Protein AF-A0A496MYR0-F1 (afdb_monomer)

Structure (mmCIF, N/CA/C/O backbone):
data_AF-A0A496MYR0-F1
#
_entry.id   AF-A0A496MYR0-F1
#
loop_
_atom_site.group_PDB
_atom_site.id
_atom_site.type_symbol
_atom_site.label_atom_id
_atom_site.label_alt_id
_atom_site.label_comp_id
_atom_site.label_asym_id
_atom_site.label_entity_id
_atom_site.label_seq_id
_atom_site.pdbx_PDB_ins_code
_atom_site.Cartn_x
_atom_site.Cartn_y
_atom_site.Cartn_z
_atom_site.occupancy
_atom_site.B_iso_or_equiv
_atom_site.auth_seq_id
_atom_site.auth_comp_id
_atom_site.auth_asym_id
_atom_site.auth_atom_id
_atom_site.pdbx_PDB_model_num
ATOM 1 N N . MET A 1 1 ? 4.802 14.694 -43.155 1.00 59.16 1 MET A N 1
ATOM 2 C CA . MET A 1 1 ? 3.852 14.555 -42.032 1.00 59.16 1 MET A CA 1
ATOM 3 C C . MET A 1 1 ? 3.443 15.952 -41.585 1.00 59.16 1 MET A C 1
ATOM 5 O O . MET A 1 1 ? 4.343 16.723 -41.263 1.00 59.16 1 MET A O 1
ATOM 9 N N . PRO A 1 2 ? 2.155 16.330 -41.642 1.00 67.12 2 PRO A N 1
ATOM 10 C CA . PRO A 1 2 ? 1.690 17.601 -41.084 1.00 67.12 2 PRO A CA 1
ATOM 11 C C . PRO A 1 2 ? 1.894 17.626 -39.560 1.00 67.12 2 PRO A C 1
ATOM 13 O O . PRO A 1 2 ? 1.843 16.586 -38.904 1.00 67.12 2 PRO A O 1
ATOM 16 N N . ARG A 1 3 ? 2.188 18.808 -39.004 1.00 65.25 3 ARG A N 1
ATOM 17 C CA . ARG A 1 3 ? 2.433 18.986 -37.566 1.00 65.25 3 ARG A CA 1
ATOM 18 C C . ARG A 1 3 ? 1.092 18.898 -36.808 1.00 65.25 3 ARG A C 1
ATOM 20 O O . ARG A 1 3 ? 0.173 19.611 -37.203 1.00 65.25 3 ARG A O 1
ATOM 27 N N . PRO A 1 4 ? 0.974 18.070 -35.756 1.00 65.62 4 PRO A N 1
ATOM 28 C CA . PRO A 1 4 ? -0.260 17.923 -34.977 1.00 65.62 4 PRO A CA 1
ATOM 29 C C . PRO A 1 4 ? -0.706 19.235 -34.313 1.00 65.62 4 PRO A C 1
ATOM 31 O O . PRO A 1 4 ? 0.144 20.019 -33.882 1.00 65.62 4 PRO A O 1
ATOM 34 N N . ASP A 1 5 ? -2.021 19.468 -34.235 1.00 70.25 5 ASP A N 1
ATOM 35 C CA . ASP A 1 5 ? -2.607 20.682 -33.650 1.00 70.25 5 ASP A CA 1
ATOM 36 C C . ASP A 1 5 ? -2.399 20.707 -32.120 1.00 70.25 5 ASP A C 1
ATOM 38 O O . ASP A 1 5 ? -2.948 19.864 -31.405 1.00 70.25 5 ASP A O 1
ATOM 42 N N . PRO A 1 6 ? -1.644 21.682 -31.577 1.00 67.62 6 PRO A N 1
ATOM 43 C CA . PRO A 1 6 ? -1.375 21.767 -30.144 1.00 67.62 6 PRO A CA 1
ATOM 44 C C . PRO A 1 6 ? -2.617 22.064 -29.290 1.00 67.62 6 PRO A C 1
ATOM 46 O O . PRO A 1 6 ? -2.566 21.874 -28.077 1.00 67.62 6 PRO A O 1
ATOM 49 N N . LYS A 1 7 ? -3.725 22.536 -29.879 1.00 75.12 7 LYS A N 1
ATOM 50 C CA . LYS A 1 7 ? -4.977 22.818 -29.153 1.00 75.12 7 LYS A CA 1
ATOM 51 C C . LYS A 1 7 ? -5.916 21.617 -29.071 1.00 75.12 7 LYS A C 1
ATOM 53 O O . LYS A 1 7 ? -6.889 21.671 -28.320 1.00 75.12 7 LYS A O 1
ATOM 58 N N . ARG A 1 8 ? -5.634 20.547 -29.817 1.00 65.44 8 ARG A N 1
ATOM 59 C CA . ARG A 1 8 ? -6.412 19.304 -29.812 1.00 65.44 8 ARG A CA 1
ATOM 60 C C . ARG A 1 8 ? -5.495 18.087 -29.681 1.00 65.44 8 ARG A C 1
ATOM 62 O O . ARG A 1 8 ? -5.402 17.276 -30.603 1.00 65.44 8 ARG A O 1
ATOM 69 N N . PRO A 1 9 ? -4.799 17.943 -28.540 1.00 58.03 9 PRO A N 1
ATOM 70 C CA . PRO A 1 9 ? -3.989 16.759 -28.298 1.00 58.03 9 PRO A CA 1
ATOM 71 C C . PRO A 1 9 ? -4.901 15.524 -28.324 1.00 58.03 9 PRO A C 1
ATOM 73 O O . PRO A 1 9 ? -5.886 15.503 -27.585 1.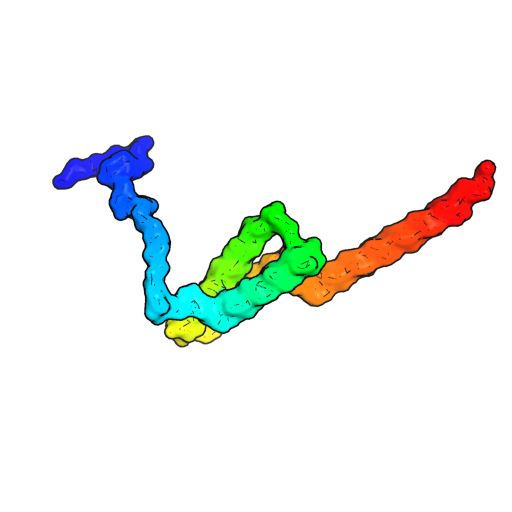00 58.03 9 PRO A O 1
ATOM 76 N N . ARG A 1 10 ? -4.557 14.543 -29.181 1.00 62.56 10 ARG A N 1
ATOM 77 C CA . ARG A 1 10 ? -5.193 13.228 -29.475 1.00 62.56 10 ARG A CA 1
ATOM 78 C C . ARG A 1 10 ? -5.726 13.067 -30.901 1.00 62.56 10 ARG A C 1
ATOM 80 O O . ARG A 1 10 ? -5.600 11.972 -31.435 1.00 62.56 10 ARG A O 1
ATOM 87 N N . GLU A 1 11 ? -6.266 14.113 -31.527 1.00 66.38 11 GLU A N 1
ATOM 88 C CA . GLU A 1 11 ? -6.883 13.999 -32.862 1.00 66.38 11 GLU A CA 1
ATOM 89 C C . GLU A 1 11 ? -5.804 13.662 -33.917 1.00 66.38 11 GLU A C 1
ATOM 91 O O . GLU A 1 11 ? -4.870 14.438 -34.132 1.00 66.38 11 GLU A O 1
ATOM 96 N N . GLY A 1 12 ? -5.873 12.465 -34.520 1.00 64.81 12 GLY A N 1
ATOM 97 C CA . GLY A 1 12 ? -4.852 11.959 -35.454 1.00 64.81 12 GLY A CA 1
ATOM 98 C C . GLY A 1 12 ? -3.567 11.436 -34.791 1.00 64.81 12 GLY A C 1
ATOM 99 O O . GLY A 1 12 ? -2.566 11.199 -35.471 1.00 64.81 12 GLY A O 1
ATOM 100 N N . GLN A 1 13 ? -3.579 11.270 -33.466 1.00 65.81 13 GLN A N 1
ATOM 101 C CA . GLN A 1 13 ? -2.479 10.731 -32.662 1.00 65.81 13 GLN A CA 1
ATOM 102 C C . GLN A 1 13 ? -2.919 9.559 -31.776 1.00 65.81 13 GLN A C 1
ATOM 104 O O . GLN A 1 13 ? -2.197 9.221 -30.840 1.00 65.81 13 GLN A O 1
ATOM 109 N N . GLU A 1 14 ? -4.070 8.933 -32.044 1.00 66.31 14 GLU A N 1
ATOM 110 C CA . GLU A 1 14 ? -4.619 7.855 -31.201 1.00 66.31 14 GLU A CA 1
ATOM 111 C C . GLU A 1 14 ? -3.577 6.753 -30.921 1.00 66.31 14 GLU A C 1
ATOM 113 O O . GLU A 1 14 ? -3.387 6.348 -29.776 1.00 66.31 14 GLU A O 1
ATOM 118 N N . ALA A 1 15 ? -2.771 6.394 -31.927 1.00 64.62 15 ALA A N 1
ATOM 119 C CA . ALA A 1 15 ? -1.694 5.405 -31.818 1.00 64.62 15 ALA A CA 1
ATOM 120 C C . ALA A 1 15 ? -0.587 5.737 -30.791 1.00 64.62 15 ALA A C 1
ATOM 122 O O . ALA A 1 15 ? 0.140 4.841 -30.371 1.00 64.62 15 ALA A O 1
ATOM 123 N N . LEU A 1 16 ? -0.423 7.006 -30.397 1.00 62.88 16 LEU A N 1
ATOM 124 C CA . LEU A 1 16 ? 0.546 7.418 -29.371 1.00 62.88 16 LEU A CA 1
ATOM 125 C C . LEU A 1 16 ? -0.011 7.299 -27.946 1.00 62.88 16 LEU A C 1
ATOM 127 O O . LEU A 1 16 ? 0.769 7.330 -26.995 1.00 62.88 16 LEU A O 1
ATOM 131 N N . PHE A 1 17 ? -1.334 7.193 -27.790 1.00 63.12 17 PHE A N 1
ATOM 132 C CA . PHE A 1 17 ? -2.011 7.293 -26.494 1.00 63.12 17 PHE A CA 1
ATOM 133 C C . PHE A 1 17 ? -2.897 6.082 -26.153 1.00 63.12 17 PHE A C 1
ATOM 135 O O . PHE A 1 17 ? -3.213 5.900 -24.981 1.00 63.12 17 PHE A O 1
ATOM 142 N N . GLU A 1 18 ? -3.252 5.236 -27.125 1.00 55.66 18 GLU A N 1
ATOM 143 C CA . GLU A 1 18 ? -4.080 4.029 -26.948 1.00 55.66 18 GLU A CA 1
ATOM 144 C C . GLU A 1 18 ? -3.261 2.727 -26.937 1.00 55.66 18 GLU A C 1
ATOM 146 O O . GLU A 1 18 ? -3.617 1.733 -27.568 1.00 55.66 18 GLU A O 1
ATOM 151 N N . ALA A 1 19 ? -2.143 2.690 -26.215 1.00 57.25 19 ALA A N 1
ATOM 152 C CA . ALA A 1 19 ? -1.543 1.400 -25.895 1.00 57.25 19 ALA A CA 1
ATOM 153 C C . ALA A 1 19 ? -2.312 0.786 -24.715 1.00 57.25 19 ALA A C 1
ATOM 155 O O . ALA A 1 19 ? -2.018 1.085 -23.556 1.00 57.25 19 ALA A O 1
ATOM 156 N N . GLU A 1 20 ? -3.303 -0.069 -24.994 1.00 57.31 20 GLU A N 1
ATOM 157 C CA . GLU A 1 20 ? -3.792 -1.007 -23.980 1.00 57.31 20 GLU A CA 1
ATOM 158 C C . GLU A 1 20 ? -2.592 -1.773 -23.411 1.00 57.31 20 GLU A C 1
ATOM 160 O O . GLU A 1 20 ? -1.725 -2.251 -24.149 1.00 57.31 20 GLU A O 1
ATOM 165 N N . ALA A 1 21 ? -2.506 -1.852 -22.082 1.00 51.19 21 ALA A N 1
ATOM 166 C CA . ALA A 1 21 ? -1.394 -2.506 -21.410 1.00 51.19 21 ALA A CA 1
ATOM 167 C C . ALA A 1 21 ? -1.306 -3.979 -21.849 1.00 51.19 21 ALA A C 1
ATOM 169 O O . ALA A 1 21 ? -2.125 -4.814 -21.462 1.00 51.19 21 ALA A O 1
ATOM 170 N N . ILE A 1 22 ? -0.298 -4.302 -22.661 1.00 52.16 22 ILE A N 1
ATOM 171 C CA . ILE A 1 22 ? -0.087 -5.651 -23.188 1.00 52.16 22 ILE A CA 1
ATOM 172 C C . ILE A 1 22 ? 0.325 -6.566 -22.029 1.00 52.16 22 ILE A C 1
ATOM 174 O O . ILE A 1 22 ? 1.421 -6.436 -21.479 1.00 52.16 22 ILE A O 1
ATOM 178 N N . LYS A 1 23 ? -0.531 -7.530 -21.667 1.00 47.56 23 LYS A N 1
ATOM 179 C CA . LYS A 1 23 ? -0.155 -8.624 -20.759 1.00 47.56 23 LYS A CA 1
ATOM 180 C C . LYS A 1 23 ? 0.839 -9.543 -21.474 1.00 47.56 23 LYS A C 1
ATOM 182 O O . LYS A 1 23 ? 0.446 -10.335 -22.324 1.00 47.56 23 LYS A O 1
ATOM 187 N N . GLN A 1 24 ? 2.122 -9.437 -21.134 1.00 49.38 24 GLN A N 1
ATOM 188 C CA . GLN A 1 24 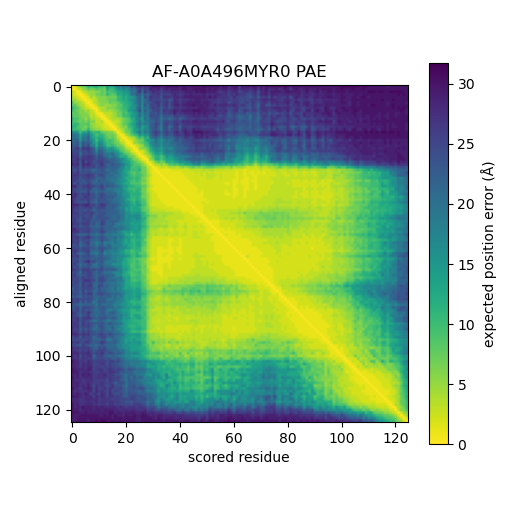? 3.145 -10.374 -21.605 1.00 49.38 24 GLN A CA 1
ATOM 189 C C . GLN A 1 24 ? 3.152 -11.647 -20.732 1.00 49.38 24 GLN A C 1
ATOM 191 O O . GLN A 1 24 ? 3.275 -11.510 -19.514 1.00 49.38 24 GLN A O 1
ATOM 196 N N . PRO A 1 25 ? 3.044 -12.859 -21.317 1.00 43.84 25 PRO A N 1
ATOM 197 C CA . PRO A 1 25 ? 2.945 -14.120 -20.567 1.00 43.84 25 PRO A CA 1
ATOM 198 C C . PRO A 1 25 ? 4.214 -14.497 -19.785 1.00 43.84 25 PRO A C 1
ATOM 200 O O . PRO A 1 25 ? 4.112 -15.060 -18.700 1.00 43.84 25 PRO A O 1
ATOM 203 N N . ASP A 1 26 ? 5.394 -14.151 -20.311 1.00 45.44 26 ASP A N 1
ATOM 204 C CA . ASP A 1 26 ? 6.696 -14.568 -19.756 1.00 45.44 26 ASP A CA 1
ATOM 205 C C . ASP A 1 26 ? 7.359 -13.482 -18.897 1.00 45.44 26 ASP A C 1
ATOM 207 O O . ASP A 1 26 ? 8.404 -13.684 -18.276 1.00 45.44 26 ASP A O 1
ATOM 211 N N . CYS A 1 27 ? 6.733 -12.308 -18.823 1.00 47.03 27 CYS A N 1
ATOM 212 C CA . CYS A 1 27 ? 7.021 -11.381 -17.751 1.00 47.03 27 CYS A CA 1
ATOM 213 C C . CYS A 1 27 ? 6.295 -11.921 -16.526 1.00 47.03 27 CYS A C 1
ATOM 215 O O . CYS A 1 27 ? 5.067 -11.934 -16.495 1.00 47.03 27 CYS A O 1
ATOM 217 N N . VAL A 1 28 ? 7.028 -12.297 -15.475 1.00 48.22 28 VAL A N 1
ATOM 218 C CA . VAL A 1 28 ? 6.425 -12.336 -14.140 1.00 48.22 28 VAL A CA 1
ATOM 219 C C . VAL A 1 28 ? 5.992 -10.892 -13.865 1.00 48.22 28 VAL A C 1
ATOM 221 O O . VAL A 1 28 ? 6.809 -10.058 -13.461 1.00 48.22 28 VAL A O 1
ATOM 224 N N . LEU A 1 29 ? 4.739 -10.563 -14.209 1.00 55.88 29 LEU A N 1
ATOM 225 C CA . LEU A 1 29 ? 4.157 -9.216 -14.122 1.00 55.88 29 LEU A CA 1
ATOM 226 C C . LEU A 1 29 ? 4.196 -8.694 -12.677 1.00 55.88 29 LEU A C 1
ATOM 228 O O . LEU A 1 29 ? 3.992 -7.507 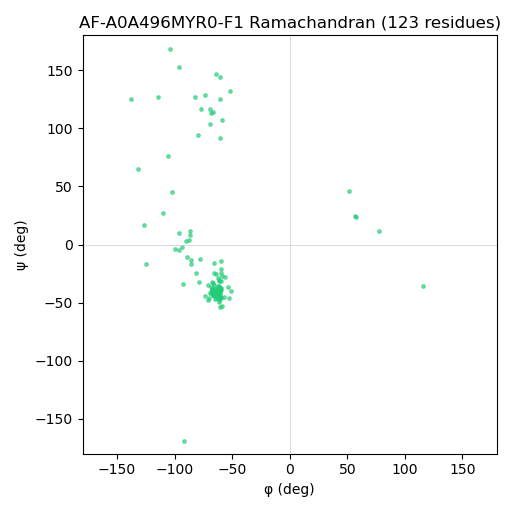-12.443 1.00 55.88 29 LEU A O 1
ATOM 232 N N . ARG A 1 30 ? 4.453 -9.593 -11.719 1.00 67.38 30 ARG A N 1
ATOM 233 C CA . ARG A 1 30 ? 4.476 -9.375 -10.276 1.00 67.38 30 ARG A CA 1
ATOM 234 C C . ARG A 1 30 ? 5.670 -10.116 -9.675 1.00 67.38 30 ARG A C 1
ATOM 236 O O . ARG A 1 30 ? 5.833 -11.305 -9.925 1.00 67.38 30 ARG A O 1
ATOM 243 N N . GLY A 1 31 ? 6.531 -9.421 -8.941 1.00 84.88 31 GLY A N 1
ATOM 244 C CA . GLY A 1 31 ? 7.572 -10.049 -8.126 1.00 84.88 31 GLY A CA 1
ATOM 245 C C . GLY A 1 31 ? 7.076 -10.300 -6.701 1.00 84.88 31 GLY A C 1
ATOM 246 O O . GLY A 1 31 ? 5.878 -10.203 -6.415 1.00 84.88 31 GLY A O 1
ATOM 247 N N . ARG A 1 32 ? 7.994 -10.658 -5.795 1.00 89.94 32 ARG A N 1
ATOM 248 C CA . ARG A 1 32 ? 7.649 -11.035 -4.414 1.00 89.94 32 ARG A CA 1
ATOM 249 C C . ARG A 1 32 ? 6.964 -9.906 -3.642 1.00 89.94 32 ARG A C 1
ATOM 251 O O . ARG A 1 32 ? 6.125 -10.188 -2.791 1.00 89.94 32 ARG A O 1
ATOM 258 N N . HIS A 1 33 ? 7.294 -8.651 -3.940 1.00 91.75 33 HIS A N 1
ATOM 259 C CA . HIS A 1 33 ? 6.723 -7.498 -3.258 1.00 91.75 33 HIS A CA 1
ATOM 260 C C . HIS A 1 33 ? 5.278 -7.273 -3.694 1.00 91.75 33 HIS A C 1
ATOM 262 O O . HIS A 1 33 ? 4.415 -7.094 -2.838 1.00 91.75 33 HIS A O 1
ATOM 268 N N . SER A 1 34 ? 4.991 -7.358 -4.997 1.00 91.25 34 SER A N 1
ATOM 269 C CA . SER A 1 34 ? 3.615 -7.278 -5.503 1.00 91.25 34 SER A CA 1
ATOM 270 C C . SER A 1 34 ? 2.739 -8.396 -4.941 1.00 91.25 34 SER A C 1
ATOM 272 O O . SER A 1 34 ? 1.643 -8.121 -4.467 1.00 91.25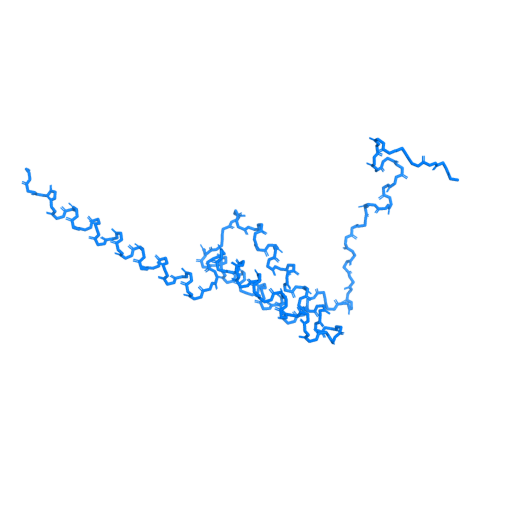 34 SER A O 1
ATOM 274 N N . VAL A 1 35 ? 3.236 -9.641 -4.923 1.00 90.50 35 VAL A N 1
ATOM 275 C CA . VAL A 1 35 ? 2.489 -10.788 -4.372 1.00 90.50 35 VAL A CA 1
ATOM 276 C C . VAL A 1 35 ? 2.167 -10.585 -2.891 1.00 90.50 35 VAL A C 1
ATOM 278 O O . VAL A 1 35 ? 1.028 -10.792 -2.477 1.00 90.50 35 VAL A O 1
ATOM 281 N N . ALA A 1 36 ? 3.146 -10.150 -2.093 1.00 92.31 36 ALA A N 1
ATOM 282 C CA . ALA A 1 36 ? 2.931 -9.884 -0.675 1.00 92.31 36 ALA A CA 1
ATOM 283 C C . ALA A 1 36 ? 1.939 -8.733 -0.443 1.00 92.31 36 ALA A C 1
ATOM 285 O O . ALA A 1 36 ? 1.104 -8.817 0.455 1.00 92.31 36 ALA A O 1
ATOM 286 N N . MET A 1 37 ? 2.011 -7.676 -1.258 1.00 94.06 37 MET A N 1
ATOM 287 C CA . MET A 1 37 ? 1.105 -6.534 -1.149 1.00 94.06 37 MET A CA 1
ATOM 288 C C . MET A 1 37 ? -0.333 -6.909 -1.505 1.00 94.06 37 MET A C 1
ATOM 290 O O . MET A 1 37 ? -1.251 -6.530 -0.786 1.00 94.06 37 MET A O 1
ATOM 294 N N . ASP A 1 38 ? -0.545 -7.677 -2.575 1.00 91.94 38 ASP A N 1
ATOM 295 C CA . ASP A 1 38 ? -1.889 -8.129 -2.941 1.00 91.94 38 ASP A CA 1
ATOM 296 C C . ASP A 1 38 ? -2.492 -9.019 -1.850 1.00 91.94 38 ASP A C 1
ATOM 298 O O . ASP A 1 38 ? -3.615 -8.766 -1.430 1.00 91.94 38 ASP A O 1
ATOM 302 N N . ALA A 1 39 ? -1.723 -9.971 -1.310 1.00 91.44 39 ALA A N 1
ATOM 303 C CA . ALA A 1 39 ? -2.182 -10.809 -0.202 1.00 91.44 39 ALA A CA 1
ATOM 304 C C . ALA A 1 39 ? -2.556 -9.982 1.044 1.00 91.44 39 ALA A C 1
ATOM 306 O O . ALA A 1 39 ? -3.546 -10.277 1.711 1.00 91.44 39 ALA A O 1
ATOM 307 N N . ALA A 1 40 ? -1.788 -8.931 1.352 1.00 92.31 40 ALA A N 1
ATOM 308 C CA . ALA A 1 40 ? -2.091 -8.030 2.460 1.00 92.31 40 ALA A CA 1
ATOM 309 C C . ALA A 1 40 ? -3.355 -7.193 2.204 1.00 92.31 40 ALA A C 1
ATOM 311 O O . ALA A 1 40 ? -4.160 -7.017 3.116 1.00 92.31 40 ALA A O 1
ATOM 312 N N . LEU A 1 41 ? -3.541 -6.687 0.982 1.00 92.19 41 LEU A N 1
ATOM 313 C CA . LEU A 1 41 ? -4.729 -5.920 0.596 1.00 92.19 41 LEU A CA 1
ATOM 314 C C . LEU A 1 41 ? -5.987 -6.792 0.587 1.00 92.19 41 LEU A C 1
ATOM 316 O O . LEU A 1 41 ? -7.030 -6.344 1.049 1.00 92.19 41 LEU A O 1
ATOM 320 N N . ASP A 1 42 ? -5.893 -8.029 0.106 1.00 92.44 42 ASP A N 1
ATOM 321 C CA . ASP A 1 42 ? -7.011 -8.973 0.113 1.00 92.44 42 ASP A CA 1
ATOM 322 C C . ASP A 1 42 ? -7.405 -9.326 1.553 1.00 92.44 42 ASP A C 1
ATOM 324 O O . ASP A 1 42 ? -8.565 -9.170 1.925 1.00 92.44 42 ASP A O 1
ATOM 328 N N . ALA A 1 43 ? -6.429 -9.636 2.415 1.00 91.50 43 ALA A N 1
ATOM 329 C CA . ALA A 1 43 ? -6.688 -9.845 3.838 1.00 91.50 43 ALA A CA 1
ATOM 330 C C . ALA A 1 43 ? -7.279 -8.597 4.522 1.00 91.50 43 ALA A C 1
ATOM 332 O O . ALA A 1 43 ? -8.136 -8.716 5.396 1.00 91.50 43 ALA A O 1
ATOM 333 N N . ALA A 1 44 ? -6.841 -7.391 4.155 1.00 90.12 44 ALA A N 1
ATOM 334 C CA . ALA A 1 44 ? -7.385 -6.155 4.714 1.00 90.12 44 ALA A CA 1
ATOM 335 C C . ALA A 1 44 ? -8.836 -5.903 4.274 1.00 90.12 44 ALA A C 1
ATOM 337 O O . ALA A 1 44 ? -9.639 -5.444 5.086 1.00 90.12 44 ALA A O 1
ATOM 338 N N . ARG A 1 45 ? -9.198 -6.247 3.032 1.00 90.88 45 ARG A N 1
ATOM 339 C CA . ARG A 1 45 ? -10.590 -6.197 2.559 1.00 90.88 45 ARG A CA 1
ATOM 340 C C . ARG A 1 45 ? -11.468 -7.220 3.274 1.00 90.88 45 ARG A C 1
ATOM 342 O O . ARG A 1 45 ? -12.560 -6.867 3.710 1.00 90.88 45 ARG A O 1
ATOM 349 N N . ASP A 1 46 ? -10.976 -8.445 3.449 1.00 91.56 46 ASP A N 1
ATOM 350 C CA . ASP A 1 46 ? -11.701 -9.507 4.159 1.00 91.56 46 ASP A CA 1
ATOM 351 C C . ASP A 1 46 ? -11.981 -9.127 5.621 1.00 91.56 46 ASP A C 1
ATOM 353 O O . ASP A 1 46 ? -13.052 -9.415 6.151 1.00 91.56 46 ASP A O 1
ATOM 357 N N . ASN A 1 47 ? -11.044 -8.417 6.255 1.00 88.06 47 ASN A N 1
ATOM 358 C CA . ASN A 1 47 ? -11.190 -7.893 7.615 1.00 88.06 47 ASN A CA 1
ATOM 359 C C . ASN A 1 47 ? -11.881 -6.519 7.682 1.00 88.06 47 ASN A C 1
ATOM 361 O O . ASN A 1 47 ? -11.905 -5.915 8.749 1.00 88.06 47 ASN A O 1
ATOM 365 N N . GLN A 1 48 ? -12.421 -6.015 6.566 1.00 87.88 48 GLN A N 1
ATOM 366 C CA . GLN A 1 48 ? -13.109 -4.719 6.482 1.00 87.88 48 GLN A CA 1
ATOM 367 C C . GLN A 1 48 ? -12.266 -3.517 6.946 1.00 87.88 48 GLN A C 1
ATOM 369 O O . GLN A 1 48 ? -12.819 -2.493 7.321 1.00 87.88 48 GLN A O 1
ATOM 374 N N . VAL A 1 49 ? -10.935 -3.627 6.890 1.00 87.25 49 VAL A N 1
ATOM 375 C CA . VAL A 1 49 ? -9.998 -2.530 7.198 1.00 87.25 49 VAL A CA 1
ATOM 376 C C . VAL A 1 49 ? -9.897 -1.556 6.023 1.00 87.25 49 VAL A C 1
ATOM 378 O O . VAL A 1 49 ? -9.688 -0.365 6.213 1.00 87.25 49 VAL A O 1
ATOM 381 N N . ILE A 1 50 ? -10.034 -2.070 4.798 1.00 87.75 50 ILE A N 1
ATOM 382 C CA . ILE A 1 50 ? -10.035 -1.283 3.561 1.00 87.75 50 ILE A CA 1
ATOM 383 C C . ILE A 1 50 ? -11.414 -1.388 2.927 1.00 87.75 50 ILE A C 1
ATOM 385 O O . ILE A 1 50 ? -11.911 -2.488 2.663 1.00 87.75 50 ILE A O 1
ATOM 389 N N . HIS A 1 51 ? -12.008 -0.239 2.632 1.00 88.88 51 HIS A N 1
ATOM 390 C CA . HIS A 1 51 ? -13.300 -0.127 1.974 1.00 88.88 51 HIS A CA 1
ATOM 391 C C . HIS A 1 51 ? -13.142 0.274 0.499 1.00 88.88 51 HIS A C 1
ATOM 393 O O . HIS A 1 51 ? -12.072 0.707 0.073 1.00 88.88 51 HIS A O 1
ATOM 399 N N . PRO A 1 52 ? -14.207 0.185 -0.322 1.00 88.69 52 PRO A N 1
ATOM 400 C CA . PRO A 1 52 ? -14.133 0.581 -1.731 1.00 88.69 52 PRO A CA 1
ATOM 401 C C . PRO A 1 52 ? -13.659 2.025 -1.964 1.00 88.69 52 PRO A C 1
ATOM 403 O O . PRO A 1 52 ? -13.067 2.316 -3.002 1.00 88.69 52 PRO A O 1
ATOM 406 N N . ILE A 1 53 ? -13.896 2.930 -1.007 1.00 88.88 53 ILE A N 1
ATOM 407 C CA . ILE A 1 53 ? -13.419 4.320 -1.067 1.00 88.88 53 ILE A CA 1
ATOM 408 C C . ILE A 1 53 ? -11.883 4.420 -1.000 1.00 88.88 53 ILE A C 1
ATOM 410 O O . ILE A 1 53 ? -11.298 5.349 -1.555 1.00 88.88 53 ILE A O 1
ATOM 414 N N . ASP A 1 54 ? -11.229 3.414 -0.423 1.00 89.81 54 ASP A N 1
ATOM 415 C CA . ASP A 1 54 ? -9.782 3.346 -0.215 1.00 89.81 54 ASP A CA 1
ATOM 416 C C . ASP A 1 54 ? -9.045 2.683 -1.395 1.00 89.81 54 ASP A C 1
ATOM 418 O O . ASP A 1 54 ? -7.819 2.549 -1.392 1.00 89.81 54 ASP A O 1
ATOM 422 N N . GLU A 1 55 ? -9.747 2.301 -2.470 1.00 86.56 55 GLU A N 1
ATOM 423 C CA . GLU A 1 55 ? -9.106 1.704 -3.655 1.00 86.56 55 GLU A CA 1
ATOM 424 C C . GLU A 1 55 ? -8.065 2.634 -4.302 1.00 86.56 55 GLU A C 1
ATOM 426 O O . GLU A 1 55 ? -7.106 2.171 -4.932 1.00 86.56 55 GLU A O 1
ATOM 431 N N . GLY A 1 56 ? -8.198 3.950 -4.098 1.00 89.06 56 GLY A N 1
ATOM 432 C CA . GLY A 1 56 ? -7.185 4.926 -4.491 1.00 89.06 56 GLY A CA 1
ATOM 433 C C . GLY A 1 56 ? -5.832 4.652 -3.829 1.00 89.06 56 GLY A C 1
ATOM 434 O O . GLY A 1 56 ? -4.826 4.499 -4.527 1.00 89.06 56 GLY A O 1
ATOM 435 N N . ILE A 1 57 ? -5.800 4.521 -2.497 1.00 89.38 57 ILE A N 1
ATOM 436 C CA . ILE A 1 57 ? -4.556 4.249 -1.763 1.00 89.38 57 ILE A CA 1
ATOM 437 C C . ILE A 1 57 ? -4.060 2.818 -2.009 1.00 89.38 57 ILE A C 1
ATOM 439 O O . ILE A 1 57 ? -2.859 2.611 -2.192 1.00 89.38 57 ILE A O 1
ATOM 443 N N . ALA A 1 58 ? -4.967 1.847 -2.161 1.00 89.44 58 ALA A N 1
ATOM 444 C CA . ALA A 1 58 ? -4.614 0.476 -2.533 1.00 89.44 58 ALA A CA 1
ATOM 445 C C . ALA A 1 58 ? -3.890 0.408 -3.892 1.00 89.44 58 ALA A C 1
ATOM 447 O O . ALA A 1 58 ? -2.942 -0.361 -4.071 1.00 89.44 58 ALA A O 1
ATOM 448 N N . THR A 1 59 ? -4.290 1.241 -4.856 1.00 89.94 59 THR A N 1
ATOM 449 C CA . THR A 1 59 ? -3.634 1.323 -6.170 1.00 89.94 59 THR A CA 1
ATOM 450 C C . THR A 1 59 ? -2.219 1.898 -6.068 1.00 89.94 59 THR A C 1
ATOM 452 O O . THR A 1 59 ? -1.300 1.383 -6.710 1.00 89.94 59 THR A O 1
ATOM 455 N N . VAL A 1 60 ? -2.012 2.913 -5.224 1.00 90.50 60 VAL A N 1
ATOM 456 C CA . VAL A 1 60 ? -0.678 3.482 -4.959 1.00 90.50 60 VAL A CA 1
ATOM 457 C C . VAL A 1 60 ? 0.240 2.441 -4.317 1.00 90.50 60 VAL A C 1
ATOM 459 O O . VAL A 1 60 ? 1.379 2.270 -4.757 1.00 90.50 60 VAL A O 1
ATOM 462 N N . LEU A 1 61 ? -0.266 1.686 -3.338 1.00 91.88 61 LEU A N 1
ATOM 463 C CA . LEU A 1 61 ? 0.481 0.610 -2.684 1.00 91.88 61 LEU A CA 1
ATOM 464 C C . LEU A 1 61 ? 0.910 -0.483 -3.678 1.00 91.88 61 LEU A C 1
ATOM 466 O O . LEU A 1 61 ? 2.064 -0.919 -3.657 1.00 91.88 61 LEU A O 1
ATOM 470 N N . ARG A 1 62 ? 0.030 -0.875 -4.609 1.00 91.56 62 ARG A N 1
ATOM 471 C CA . ARG A 1 62 ? 0.373 -1.812 -5.696 1.00 91.56 62 ARG A CA 1
ATOM 472 C C . ARG A 1 62 ? 1.443 -1.256 -6.633 1.00 91.56 62 ARG A C 1
ATOM 474 O O . ARG A 1 62 ? 2.364 -1.983 -7.001 1.00 91.56 62 ARG A O 1
ATOM 481 N N . ALA A 1 63 ? 1.356 0.023 -7.001 1.00 89.81 63 ALA A N 1
ATOM 482 C CA . ALA A 1 63 ? 2.354 0.665 -7.855 1.00 89.81 63 ALA A CA 1
ATOM 483 C C . ALA A 1 63 ? 3.740 0.695 -7.189 1.00 89.81 63 ALA A C 1
ATOM 485 O O . ALA A 1 63 ? 4.749 0.401 -7.833 1.00 89.81 63 ALA A O 1
ATOM 486 N N . GLY A 1 64 ? 3.796 0.990 -5.889 1.00 91.06 64 GLY A N 1
ATOM 487 C CA . GLY A 1 64 ? 5.042 0.958 -5.128 1.00 91.06 64 GLY A CA 1
ATOM 488 C C . GLY A 1 64 ? 5.617 -0.452 -4.973 1.00 91.06 64 GLY A C 1
ATOM 489 O O . GLY A 1 64 ? 6.821 -0.641 -5.144 1.00 91.06 64 GLY A O 1
ATOM 490 N N . ALA A 1 65 ? 4.772 -1.461 -4.745 1.00 91.88 65 ALA A N 1
ATOM 491 C CA . ALA A 1 65 ? 5.197 -2.860 -4.705 1.00 91.88 65 ALA A CA 1
ATOM 492 C C . ALA A 1 65 ? 5.782 -3.331 -6.051 1.00 91.88 65 ALA A C 1
ATOM 494 O O . ALA A 1 65 ? 6.849 -3.947 -6.088 1.00 91.88 65 ALA A O 1
ATOM 495 N N . TRP A 1 66 ? 5.156 -2.947 -7.166 1.00 91.62 66 TRP A N 1
ATOM 496 C CA . TRP A 1 66 ? 5.692 -3.190 -8.507 1.00 91.62 66 TRP A CA 1
ATOM 497 C C . TRP A 1 66 ? 7.029 -2.470 -8.751 1.00 91.62 66 TRP A C 1
ATOM 499 O O . TRP A 1 66 ? 7.946 -3.029 -9.364 1.00 91.62 66 TRP A O 1
ATOM 509 N N . ALA A 1 67 ? 7.179 -1.239 -8.253 1.00 90.38 67 ALA A N 1
ATOM 510 C CA . ALA A 1 67 ? 8.434 -0.501 -8.354 1.00 90.38 67 ALA A CA 1
ATOM 511 C C . ALA A 1 67 ? 9.563 -1.196 -7.575 1.00 90.38 67 ALA A C 1
ATOM 513 O O . ALA A 1 67 ? 10.682 -1.286 -8.081 1.00 90.38 67 ALA A O 1
ATOM 514 N N . LEU A 1 68 ? 9.274 -1.748 -6.391 1.00 91.12 68 LEU A N 1
ATOM 515 C CA . LEU A 1 68 ? 10.230 -2.550 -5.620 1.00 91.12 68 LEU A CA 1
ATOM 516 C C . LEU A 1 68 ? 10.664 -3.805 -6.383 1.00 91.12 68 LEU A C 1
ATOM 518 O O . LEU A 1 68 ? 11.863 -4.049 -6.506 1.00 91.12 68 LEU A O 1
ATOM 522 N N . ASP A 1 69 ? 9.720 -4.537 -6.977 1.00 90.50 69 ASP A N 1
ATOM 523 C CA . ASP A 1 69 ? 10.034 -5.707 -7.807 1.00 90.50 69 ASP A CA 1
ATOM 524 C C . ASP A 1 69 ? 10.909 -5.344 -9.013 1.00 90.50 69 ASP A C 1
ATOM 526 O O . ASP A 1 69 ? 11.816 -6.083 -9.397 1.00 90.50 69 ASP A O 1
ATOM 530 N N . THR A 1 70 ? 10.649 -4.190 -9.626 1.00 89.75 70 THR A N 1
ATOM 531 C CA . THR A 1 70 ? 11.431 -3.698 -10.764 1.00 89.75 70 THR A CA 1
ATOM 532 C C . THR A 1 70 ? 12.854 -3.336 -10.345 1.00 89.75 70 THR A C 1
ATOM 534 O O . THR A 1 70 ? 13.806 -3.664 -11.053 1.00 89.75 70 THR A O 1
ATOM 537 N N . LEU A 1 71 ? 13.019 -2.687 -9.192 1.00 90.31 71 LEU A N 1
ATOM 538 C CA . LEU A 1 71 ? 14.333 -2.329 -8.656 1.00 90.31 71 LEU A CA 1
ATOM 539 C C . LEU A 1 71 ? 15.141 -3.560 -8.245 1.00 90.31 71 LEU A C 1
ATOM 541 O O . LEU A 1 71 ? 16.346 -3.593 -8.490 1.00 90.31 71 LEU A O 1
ATOM 545 N N . GLU A 1 72 ? 14.480 -4.571 -7.679 1.00 87.81 72 GLU A N 1
ATOM 546 C CA . GLU A 1 72 ? 15.087 -5.866 -7.379 1.00 87.81 72 GLU A CA 1
ATOM 547 C C . GLU A 1 72 ? 15.572 -6.560 -8.660 1.00 87.81 72 GLU A C 1
ATOM 549 O O . GLU A 1 72 ? 16.733 -6.952 -8.742 1.00 87.81 72 GLU A O 1
ATOM 554 N N . LYS A 1 73 ? 14.739 -6.620 -9.710 1.00 88.00 73 LYS A N 1
ATOM 555 C CA . LYS A 1 73 ? 15.126 -7.191 -11.017 1.00 88.00 73 LYS A CA 1
ATOM 556 C C . LYS A 1 73 ? 16.290 -6.455 -11.688 1.00 88.00 73 LYS A C 1
ATOM 558 O O . LYS A 1 73 ? 17.033 -7.063 -12.452 1.00 88.00 73 LYS A O 1
ATOM 563 N N . GLN A 1 74 ? 16.425 -5.152 -11.449 1.00 89.12 74 GLN A N 1
ATOM 564 C CA . GLN A 1 74 ? 17.492 -4.319 -12.013 1.00 89.12 74 GLN A CA 1
ATOM 565 C C . GLN A 1 74 ? 18.773 -4.303 -11.165 1.00 89.12 74 GLN A C 1
ATOM 567 O O . GLN A 1 74 ? 19.683 -3.544 -11.499 1.00 89.12 74 GLN A O 1
ATOM 572 N N . ASP A 1 75 ? 18.830 -5.075 -10.074 1.00 86.38 75 ASP A N 1
ATOM 573 C CA . ASP A 1 75 ? 19.939 -5.089 -9.112 1.00 86.38 75 ASP A CA 1
ATOM 574 C C . ASP A 1 75 ? 20.299 -3.676 -8.609 1.00 86.38 75 ASP A C 1
ATOM 576 O O . ASP A 1 75 ? 21.449 -3.237 -8.591 1.00 86.38 75 ASP A O 1
ATOM 580 N N . ARG A 1 76 ? 19.266 -2.900 -8.246 1.00 88.56 76 ARG A N 1
ATOM 581 C CA . ARG A 1 76 ? 19.402 -1.540 -7.699 1.00 88.56 76 ARG A CA 1
ATOM 582 C C . ARG A 1 76 ? 19.113 -1.536 -6.195 1.00 88.56 76 ARG A C 1
ATOM 584 O O . ARG A 1 76 ? 18.058 -1.040 -5.790 1.00 88.56 76 ARG A O 1
ATOM 591 N N . PRO A 1 77 ? 20.043 -2.004 -5.339 1.00 82.56 77 PRO A N 1
ATOM 592 C CA . PRO A 1 77 ? 19.784 -2.243 -3.914 1.00 82.56 77 PRO A CA 1
ATOM 593 C C . PRO A 1 77 ? 19.439 -0.975 -3.122 1.00 82.56 77 PRO A C 1
ATOM 595 O O . PRO A 1 77 ? 18.731 -1.038 -2.122 1.00 82.56 77 PRO A O 1
ATOM 598 N N . TYR A 1 78 ? 19.888 0.197 -3.578 1.00 88.00 78 TYR A N 1
ATOM 599 C CA . TYR A 1 78 ? 19.597 1.479 -2.925 1.00 88.00 78 TYR A CA 1
ATOM 600 C C . TYR A 1 78 ? 18.269 2.111 -3.361 1.00 88.00 78 TYR A C 1
ATOM 602 O O . TYR A 1 78 ? 17.805 3.064 -2.736 1.00 88.00 78 TYR A O 1
ATOM 610 N N . GLY A 1 79 ? 17.653 1.616 -4.439 1.00 87.94 79 GLY A N 1
ATOM 611 C CA . GLY A 1 79 ? 16.358 2.105 -4.914 1.00 87.94 79 GLY A CA 1
ATOM 612 C C . GLY A 1 79 ? 15.236 1.908 -3.886 1.00 87.94 79 GLY A C 1
ATOM 613 O O . GLY A 1 79 ? 14.550 2.883 -3.572 1.00 87.94 79 GLY A O 1
ATOM 614 N N . PRO A 1 80 ? 15.080 0.699 -3.308 1.00 89.75 80 PRO A N 1
ATOM 615 C CA . PRO A 1 80 ? 14.084 0.423 -2.277 1.00 89.75 80 PRO A CA 1
ATOM 616 C C . PRO A 1 80 ? 14.136 1.372 -1.079 1.00 89.75 80 PRO A C 1
ATOM 618 O O . PRO A 1 80 ? 13.087 1.782 -0.591 1.00 89.75 80 PRO A O 1
ATOM 621 N N . ALA A 1 81 ? 15.327 1.806 -0.652 1.00 88.62 81 ALA A N 1
ATOM 622 C CA . ALA A 1 81 ? 15.482 2.716 0.486 1.00 88.62 81 ALA A CA 1
ATOM 623 C C . ALA A 1 81 ? 14.740 4.054 0.308 1.00 88.62 81 ALA A C 1
ATOM 625 O O . ALA A 1 81 ? 14.337 4.665 1.292 1.00 88.62 81 ALA A O 1
ATOM 626 N N . LYS A 1 82 ? 14.523 4.500 -0.937 1.00 89.31 82 LYS A N 1
ATOM 627 C CA . LYS A 1 82 ? 13.756 5.721 -1.237 1.00 89.31 82 LYS A CA 1
ATOM 628 C C . LYS A 1 82 ? 12.245 5.502 -1.225 1.00 89.31 82 LYS A C 1
ATOM 630 O O . LYS A 1 82 ? 11.502 6.458 -1.042 1.00 89.31 82 LYS A O 1
ATOM 635 N N . LEU A 1 83 ? 11.798 4.269 -1.456 1.00 89.25 83 LEU A N 1
ATOM 636 C CA . LEU A 1 83 ? 10.381 3.921 -1.526 1.00 89.25 83 LEU A CA 1
ATOM 637 C C . LEU A 1 83 ? 9.834 3.471 -0.171 1.00 89.25 83 LEU A C 1
ATOM 639 O O . LEU A 1 83 ? 8.686 3.768 0.132 1.00 89.25 83 LEU A O 1
ATOM 643 N N . ILE A 1 84 ? 10.642 2.796 0.654 1.00 89.75 84 ILE A N 1
ATOM 644 C CA . ILE A 1 84 ? 10.207 2.247 1.948 1.00 89.75 84 ILE A CA 1
ATOM 645 C C . ILE A 1 84 ? 9.531 3.297 2.852 1.00 89.75 84 ILE A C 1
ATOM 647 O O . ILE A 1 84 ? 8.458 2.979 3.366 1.00 89.75 84 ILE A O 1
ATOM 651 N N . PRO A 1 85 ? 10.059 4.528 3.036 1.00 92.69 85 PRO A N 1
ATOM 652 C CA . PRO A 1 85 ? 9.397 5.527 3.879 1.00 92.69 85 PRO A CA 1
ATOM 653 C C . PRO A 1 85 ? 7.995 5.891 3.373 1.00 92.69 85 PRO A C 1
ATOM 655 O O . PRO A 1 85 ? 7.021 5.698 4.093 1.00 92.69 85 PRO A O 1
ATOM 658 N N . ALA A 1 86 ? 7.873 6.285 2.100 1.00 91.06 86 ALA A N 1
ATOM 659 C CA . ALA A 1 86 ? 6.592 6.652 1.489 1.00 91.06 86 ALA A CA 1
ATOM 660 C C . ALA A 1 86 ? 5.590 5.482 1.467 1.00 91.06 86 ALA A C 1
ATOM 662 O O . ALA A 1 86 ? 4.390 5.669 1.653 1.00 91.06 86 ALA A O 1
ATOM 663 N N . MET A 1 87 ? 6.081 4.254 1.276 1.00 91.88 87 MET A N 1
ATOM 664 C CA . MET A 1 87 ? 5.263 3.042 1.352 1.00 91.88 87 MET A CA 1
ATOM 665 C C . MET A 1 87 ? 4.742 2.787 2.765 1.00 91.88 87 MET A C 1
ATOM 667 O O . MET A 1 87 ? 3.593 2.393 2.933 1.00 91.88 87 MET A O 1
ATOM 671 N N . THR A 1 88 ? 5.574 3.015 3.780 1.00 90.88 88 THR A N 1
ATOM 672 C CA . THR A 1 88 ? 5.185 2.836 5.185 1.00 90.88 88 THR A CA 1
ATOM 673 C C . THR A 1 88 ? 4.154 3.884 5.594 1.00 90.88 88 THR A C 1
ATOM 675 O O . THR A 1 88 ? 3.167 3.544 6.234 1.00 90.88 88 THR A O 1
ATOM 678 N N . GLU A 1 89 ? 4.325 5.133 5.159 1.00 91.06 89 GLU A N 1
ATOM 679 C CA . GLU A 1 89 ? 3.347 6.207 5.361 1.00 91.06 89 GLU A CA 1
ATOM 680 C C . GLU A 1 89 ? 1.993 5.876 4.716 1.00 91.06 89 GLU A C 1
ATOM 682 O O . GLU A 1 89 ? 0.957 5.984 5.371 1.00 91.06 89 GLU A O 1
ATOM 687 N N . ALA A 1 90 ? 1.994 5.394 3.467 1.00 89.31 90 ALA A N 1
ATOM 688 C CA . ALA A 1 90 ? 0.774 4.968 2.785 1.00 89.31 90 ALA A CA 1
ATOM 689 C C . ALA A 1 90 ? 0.093 3.777 3.488 1.00 89.31 90 ALA A C 1
ATOM 691 O O . ALA A 1 90 ? -1.128 3.756 3.620 1.00 89.31 90 ALA A O 1
ATOM 692 N N . LEU A 1 91 ? 0.867 2.804 3.983 1.00 89.38 91 LEU A N 1
ATOM 693 C CA . LEU A 1 91 ? 0.332 1.683 4.764 1.00 89.38 91 LEU A CA 1
ATOM 694 C C . LEU A 1 91 ? -0.278 2.146 6.090 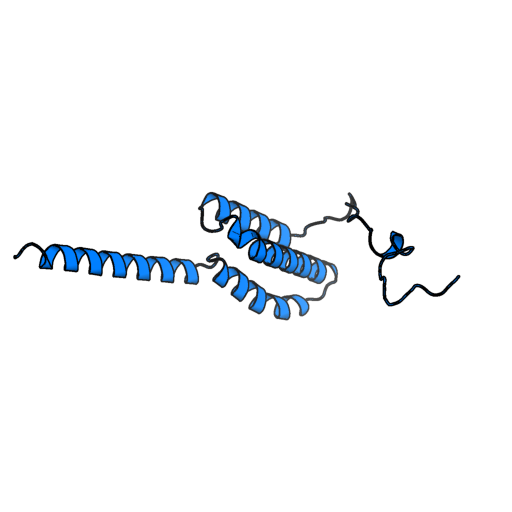1.00 89.38 91 LEU A C 1
ATOM 696 O O . LEU A 1 91 ? -1.319 1.634 6.495 1.00 89.38 91 LEU A O 1
ATOM 700 N N . THR A 1 92 ? 0.347 3.108 6.769 1.00 89.94 92 THR A N 1
ATOM 701 C CA . THR A 1 92 ? -0.191 3.687 8.005 1.00 89.94 92 THR A CA 1
ATOM 702 C C . THR A 1 92 ? -1.505 4.411 7.733 1.00 89.94 92 THR A C 1
ATOM 704 O O . THR A 1 92 ? -2.472 4.162 8.448 1.00 89.94 92 THR A O 1
ATOM 707 N N . ALA A 1 93 ? -1.570 5.224 6.672 1.00 86.94 93 ALA A N 1
ATOM 708 C CA . ALA A 1 93 ? -2.789 5.923 6.260 1.00 86.94 93 ALA A CA 1
ATOM 709 C C . ALA A 1 93 ? -3.928 4.969 5.857 1.00 86.94 93 ALA A C 1
ATOM 711 O O . ALA A 1 93 ? -5.092 5.300 6.034 1.00 86.94 93 AL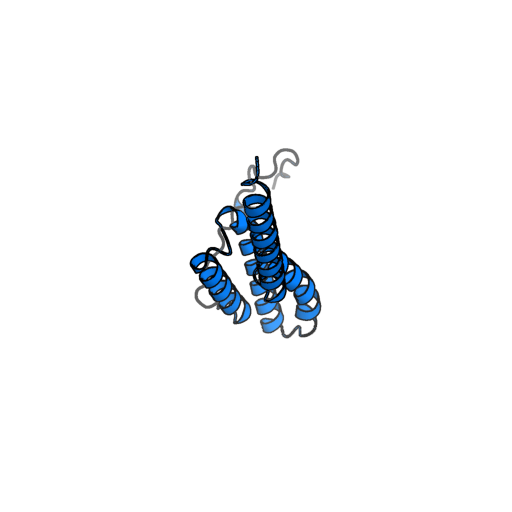A A O 1
ATOM 712 N N . ALA A 1 94 ? -3.600 3.777 5.356 1.00 86.06 94 ALA A N 1
ATOM 713 C CA . ALA A 1 94 ? -4.568 2.725 5.044 1.00 86.06 94 ALA A CA 1
ATOM 714 C C . ALA A 1 94 ? -4.905 1.813 6.246 1.00 86.06 94 ALA A C 1
ATOM 716 O O . ALA A 1 94 ? 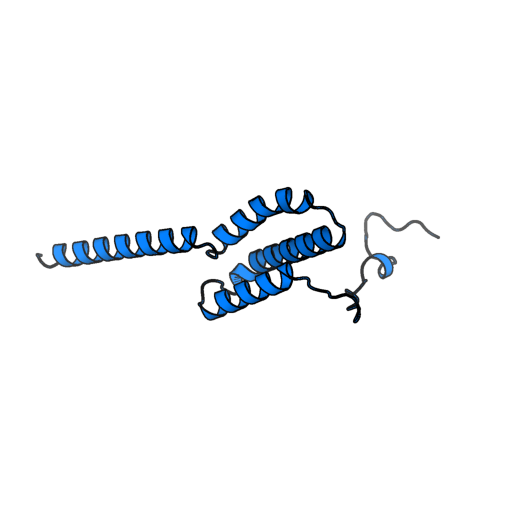-5.468 0.740 6.050 1.00 86.06 94 ALA A O 1
ATOM 717 N N . HIS A 1 95 ? -4.505 2.170 7.475 1.00 87.44 95 HIS A N 1
ATOM 718 C CA . HIS A 1 95 ? -4.710 1.353 8.686 1.00 87.44 95 HIS A CA 1
ATOM 719 C C . HIS A 1 95 ? -4.089 -0.065 8.612 1.00 87.44 95 HIS A C 1
ATOM 721 O O . HIS A 1 95 ? -4.447 -0.998 9.336 1.00 87.44 95 HIS A O 1
ATOM 727 N N . MET A 1 96 ? -3.076 -0.242 7.758 1.00 85.00 96 MET A N 1
ATOM 728 C CA . MET A 1 96 ? -2.440 -1.538 7.506 1.00 85.00 96 MET A CA 1
ATOM 729 C C . MET A 1 96 ? -1.205 -1.805 8.380 1.00 85.00 96 MET A C 1
ATOM 731 O O . MET A 1 96 ? -0.660 -2.913 8.329 1.00 85.00 96 MET A O 1
ATOM 735 N N . THR A 1 97 ? -0.776 -0.874 9.239 1.00 85.94 97 THR A N 1
ATOM 736 C CA . THR A 1 97 ? 0.355 -1.085 10.160 1.00 85.94 97 THR A CA 1
ATOM 737 C C . THR A 1 97 ? -0.107 -1.516 11.561 1.00 85.94 97 THR A C 1
ATOM 739 O O . THR A 1 97 ? -1.222 -1.210 11.978 1.00 85.94 97 THR A O 1
ATOM 742 N N . PRO A 1 98 ? 0.717 -2.264 12.324 1.00 81.38 98 PRO A N 1
ATOM 743 C CA . PRO A 1 98 ? 0.370 -2.626 13.701 1.00 81.38 98 PRO A CA 1
ATOM 744 C C . PRO A 1 98 ? 0.160 -1.413 14.611 1.00 81.38 98 PRO A C 1
ATOM 746 O O . PRO A 1 98 ? -0.624 -1.487 15.549 1.00 81.38 98 PRO A O 1
ATOM 749 N N . GLU A 1 99 ? 0.880 -0.324 14.350 1.00 81.31 99 GLU A N 1
ATOM 750 C CA . GLU A 1 99 ? 0.794 0.912 15.124 1.00 81.31 99 GLU A CA 1
ATOM 751 C C . GLU A 1 99 ? -0.528 1.642 14.876 1.00 81.31 99 GLU A C 1
ATOM 753 O O . GLU A 1 99 ? -1.220 1.954 15.842 1.00 81.31 99 GLU A O 1
ATOM 758 N N . SER A 1 100 ? -0.943 1.820 13.613 1.00 82.31 100 SER A N 1
ATOM 759 C CA . SER A 1 100 ? -2.218 2.487 13.315 1.00 82.31 100 SER A CA 1
ATOM 760 C C . SER A 1 100 ? -3.422 1.733 13.880 1.00 82.31 100 SER A C 1
ATOM 762 O O . SER A 1 100 ? -4.323 2.356 14.432 1.00 82.31 100 SER A O 1
ATOM 764 N N . ARG A 1 101 ? -3.397 0.395 13.859 1.00 80.38 101 ARG A N 1
ATOM 765 C CA . ARG A 1 101 ? -4.462 -0.428 14.464 1.00 80.38 101 ARG A CA 1
ATOM 766 C C . ARG A 1 101 ? -4.532 -0.335 15.990 1.00 80.38 101 ARG A C 1
ATOM 768 O O . ARG A 1 101 ? -5.608 -0.480 16.566 1.00 80.38 101 ARG A O 1
ATOM 775 N N . LYS A 1 102 ? -3.393 -0.139 16.665 1.00 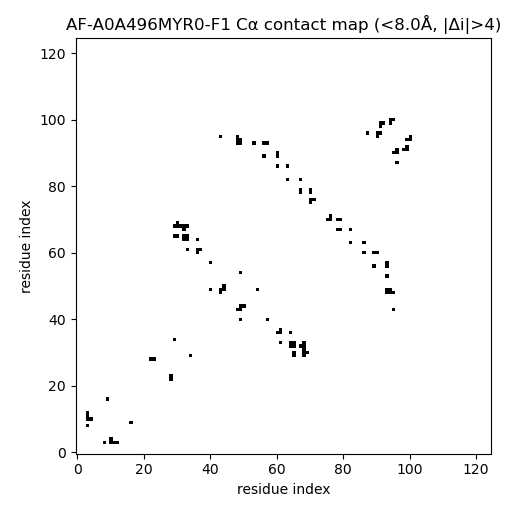80.19 102 LYS A N 1
ATOM 776 C CA . LYS A 1 102 ? -3.363 0.015 18.129 1.00 80.19 102 LYS A CA 1
ATOM 777 C C . LYS A 1 102 ? -3.972 1.341 18.561 1.00 80.19 102 LYS A C 1
ATOM 779 O O . LYS A 1 102 ? -4.796 1.332 19.466 1.00 80.19 102 LYS A O 1
ATOM 784 N N . LEU A 1 103 ? -3.600 2.431 17.891 1.00 75.94 103 LEU A N 1
ATOM 785 C CA . LEU A 1 103 ? -4.125 3.766 18.186 1.00 75.94 103 LEU A CA 1
ATOM 786 C C . LEU A 1 103 ? -5.655 3.798 18.075 1.00 75.94 103 LEU A C 1
ATOM 788 O O . LEU A 1 103 ? -6.330 4.237 18.996 1.00 75.94 103 LEU A O 1
ATOM 792 N N . GLU A 1 104 ? -6.205 3.212 17.011 1.00 75.56 104 GLU A N 1
ATOM 793 C CA . GLU A 1 104 ? -7.657 3.106 16.821 1.00 75.56 104 GLU A CA 1
ATOM 794 C C . GLU A 1 104 ? -8.351 2.305 17.936 1.00 75.56 104 GLU A C 1
ATOM 796 O O . GLU A 1 104 ? -9.419 2.682 18.417 1.00 75.56 104 GLU A O 1
ATOM 801 N N . SER A 1 105 ? -7.724 1.217 18.395 1.00 75.25 105 SER A N 1
ATOM 802 C CA . SER A 1 105 ? -8.262 0.402 19.491 1.00 75.25 105 SER A CA 1
ATOM 803 C C . SER A 1 105 ? -8.267 1.155 20.828 1.00 75.25 105 SER A C 1
ATOM 805 O O . SER A 1 105 ? -9.198 1.000 21.617 1.00 75.25 105 SER A O 1
ATOM 807 N N . GLU A 1 106 ? -7.231 1.955 21.097 1.00 79.75 106 GLU A N 1
ATOM 808 C CA . GLU A 1 106 ? -7.123 2.771 22.312 1.00 79.75 106 GLU A CA 1
ATOM 809 C C . GLU A 1 106 ? -8.145 3.916 22.318 1.00 79.75 106 GLU A C 1
ATOM 811 O O . GLU A 1 106 ? -8.804 4.136 23.338 1.00 79.75 106 GLU A O 1
ATOM 816 N N . ASP A 1 107 ? -8.335 4.585 21.179 1.00 81.94 107 ASP A N 1
ATOM 817 C CA . ASP A 1 107 ? -9.328 5.651 21.024 1.00 81.94 107 ASP A CA 1
ATOM 818 C C . ASP A 1 107 ? -10.760 5.120 21.195 1.00 81.94 107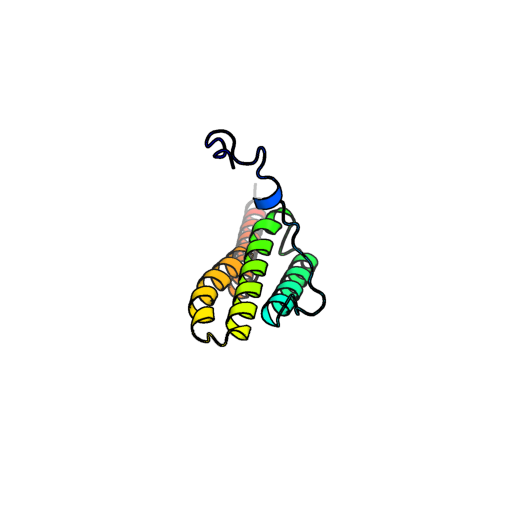 ASP A C 1
ATOM 820 O O . ASP A 1 107 ? -11.546 5.698 21.951 1.00 81.94 107 ASP A O 1
ATOM 824 N N . LEU A 1 108 ? -11.083 3.971 20.585 1.00 83.38 108 LEU A N 1
ATOM 825 C CA . LEU A 1 108 ? -12.380 3.312 20.765 1.00 83.38 108 LEU A CA 1
ATOM 826 C C . LEU A 1 108 ? -12.614 2.933 22.234 1.00 83.38 108 LEU A C 1
ATOM 828 O O . LEU A 1 108 ? -13.690 3.178 22.776 1.00 83.38 108 LEU A O 1
ATOM 832 N N . ALA A 1 109 ? -11.610 2.352 22.898 1.00 82.31 109 ALA A N 1
ATOM 833 C CA . ALA A 1 109 ? -11.719 1.975 24.304 1.00 82.31 109 ALA A CA 1
ATOM 834 C C . ALA A 1 109 ? -11.980 3.195 25.194 1.00 82.31 109 ALA A C 1
ATOM 836 O O . ALA A 1 109 ? -12.844 3.147 26.069 1.00 82.31 109 ALA A O 1
ATOM 837 N N . LYS A 1 110 ? -11.273 4.303 24.952 1.00 89.69 110 LYS A N 1
ATOM 838 C CA . LYS A 1 110 ? -11.476 5.553 25.683 1.00 89.69 110 LYS A CA 1
ATOM 839 C C . LYS A 1 110 ? -12.890 6.098 25.487 1.00 89.69 110 LYS A C 1
ATOM 841 O O . LYS A 1 110 ? -13.535 6.446 26.471 1.00 89.69 110 LYS A O 1
ATOM 846 N N . GLN A 1 111 ? -13.379 6.115 24.249 1.00 87.56 111 GLN A N 1
ATOM 847 C CA . GLN A 1 111 ? -14.721 6.599 23.943 1.00 87.56 111 GLN A CA 1
ATOM 848 C C . GLN A 1 111 ? -15.804 5.740 24.610 1.00 87.56 111 GLN A C 1
ATOM 850 O O . GLN A 1 111 ? -16.727 6.278 25.213 1.00 87.56 111 GLN A O 1
ATOM 855 N N . LEU A 1 112 ? -15.633 4.414 24.622 1.00 88.44 112 LEU A N 1
ATOM 856 C CA . LEU A 1 112 ? -16.530 3.513 25.349 1.00 88.44 112 LEU A CA 1
ATOM 857 C C . LEU A 1 112 ? -16.543 3.787 26.861 1.00 88.44 112 LEU A C 1
ATOM 859 O O . LEU A 1 112 ? -17.607 3.735 27.472 1.00 88.44 112 LEU A O 1
ATOM 863 N N . PHE A 1 113 ? -15.393 4.082 27.477 1.00 89.56 113 PHE A N 1
ATOM 864 C CA . PHE A 1 113 ? -15.341 4.436 28.901 1.00 89.56 113 PHE A CA 1
ATOM 865 C C . PHE A 1 113 ? -16.023 5.774 29.201 1.00 89.56 113 PHE A C 1
ATOM 867 O O . PHE A 1 113 ? -16.697 5.895 30.223 1.00 89.56 113 PHE A O 1
ATOM 874 N N . GLU A 1 114 ? -15.861 6.766 28.326 1.00 91.75 114 GLU A N 1
ATOM 875 C CA . GLU A 1 114 ? -16.522 8.067 28.456 1.00 91.75 114 GLU A CA 1
ATOM 876 C C . GLU A 1 114 ? -18.047 7.936 28.318 1.00 91.75 114 GLU A C 1
ATOM 878 O O . GLU A 1 114 ? -18.779 8.477 29.149 1.00 91.75 114 GLU A O 1
ATOM 883 N N . ASP A 1 115 ? -18.526 7.149 27.352 1.00 88.31 115 ASP A N 1
ATOM 884 C CA . ASP A 1 115 ? -19.954 6.874 27.158 1.00 88.31 115 ASP A CA 1
ATOM 885 C C . ASP A 1 115 ? -20.565 6.139 28.364 1.00 88.31 115 ASP A C 1
ATOM 887 O O . ASP A 1 115 ? -21.674 6.459 28.800 1.00 88.31 115 ASP A O 1
ATOM 891 N N . LEU A 1 116 ? -19.835 5.179 28.946 1.00 88.94 116 LEU A N 1
ATOM 892 C CA . LEU A 1 116 ? -20.290 4.434 30.123 1.00 88.94 116 LEU A CA 1
ATOM 893 C C . LEU A 1 116 ? -20.392 5.337 31.362 1.00 88.94 116 LEU A C 1
ATOM 895 O O . LEU A 1 116 ? -21.388 5.292 32.080 1.00 88.94 116 LEU A O 1
ATOM 899 N N . ALA A 1 117 ? -19.392 6.197 31.579 1.00 89.25 117 ALA A N 1
ATOM 900 C CA . ALA A 1 117 ? -19.402 7.168 32.670 1.00 89.25 117 ALA A CA 1
ATOM 901 C C . ALA A 1 117 ? -20.524 8.210 32.504 1.00 89.25 117 ALA A C 1
ATOM 903 O O . ALA A 1 117 ? -21.158 8.605 33.484 1.00 89.25 117 ALA A O 1
ATOM 904 N N . ALA A 1 118 ? -20.803 8.632 31.267 1.00 88.69 118 ALA A N 1
ATOM 905 C CA . ALA A 1 118 ? -21.904 9.541 30.967 1.00 88.69 118 ALA A CA 1
ATOM 906 C C . ALA A 1 118 ? -23.271 8.907 31.280 1.00 88.69 118 ALA A C 1
ATOM 908 O O . ALA A 1 118 ? -24.116 9.569 31.884 1.00 88.69 118 ALA A O 1
ATOM 909 N N . LEU A 1 119 ? -23.464 7.628 30.936 1.00 83.62 119 LEU A N 1
ATOM 910 C CA . LEU A 1 119 ? -24.678 6.869 31.256 1.00 83.62 119 LEU A CA 1
ATOM 911 C C . LEU A 1 119 ? -24.888 6.708 32.769 1.00 83.62 119 LEU A C 1
ATOM 913 O O . LEU A 1 119 ? -26.003 6.918 33.236 1.00 83.62 119 LEU A O 1
ATOM 917 N N . GLU A 1 120 ? -23.838 6.403 33.540 1.00 79.56 120 GLU A N 1
ATOM 918 C CA . GLU A 1 120 ? -23.935 6.305 35.008 1.00 79.56 120 GLU A CA 1
ATOM 919 C C . GLU A 1 120 ? -24.252 7.654 35.671 1.00 79.56 120 GLU A C 1
ATOM 921 O O . GLU A 1 120 ? -24.989 7.705 36.650 1.00 79.56 120 GLU A O 1
ATOM 926 N N . SER A 1 121 ? -23.744 8.763 35.129 1.00 74.06 121 SER A N 1
ATOM 927 C CA . SER A 1 121 ? -24.017 10.107 35.664 1.00 74.06 121 SER A CA 1
ATOM 928 C C . SER A 1 121 ? -25.395 10.679 35.292 1.00 74.06 121 SER A C 1
ATOM 930 O O . SER A 1 121 ? -25.797 11.708 35.833 1.00 74.06 121 SER A O 1
ATOM 932 N N . GLY A 1 122 ? -26.100 10.048 34.346 1.00 59.12 122 GLY A N 1
ATOM 933 C CA . GLY A 1 122 ? -27.380 10.510 33.802 1.00 59.12 122 GLY A CA 1
ATOM 934 C C . GLY A 1 122 ? -28.629 9.888 34.435 1.00 59.12 122 GLY A C 1
ATOM 935 O O . GLY A 1 122 ? -29.728 10.316 34.091 1.00 59.12 122 GLY A O 1
ATOM 936 N N . ASP A 1 123 ? -28.479 8.916 35.341 1.00 55.34 123 ASP A N 1
ATOM 937 C CA . ASP A 1 123 ? -29.589 8.180 35.985 1.00 55.34 123 ASP A CA 1
ATOM 938 C C . ASP A 1 123 ? -29.986 8.758 37.369 1.00 55.34 123 ASP A C 1
ATOM 940 O O . ASP A 1 123 ? -30.781 8.169 38.095 1.00 55.34 123 ASP A O 1
ATOM 944 N N . ASP A 1 124 ? -29.457 9.938 37.726 1.00 54.03 124 ASP A N 1
ATOM 945 C CA . ASP A 1 124 ? -29.672 10.637 39.011 1.00 54.03 124 ASP A CA 1
ATOM 946 C C . ASP A 1 124 ? -30.536 11.926 38.886 1.00 54.03 124 ASP A C 1
ATOM 948 O O . ASP A 1 124 ? -30.402 12.856 39.690 1.00 54.03 124 ASP A O 1
ATOM 952 N N . ALA A 1 125 ? -31.427 12.016 37.885 1.00 45.53 125 ALA A N 1
ATOM 953 C CA . ALA A 1 125 ? -32.335 13.162 37.678 1.00 45.53 125 ALA A CA 1
ATOM 954 C C . ALA A 1 125 ? -33.825 12.827 37.872 1.00 45.53 125 ALA A C 1
ATOM 956 O O . ALA A 1 125 ? -34.329 11.899 37.202 1.00 45.53 125 ALA A O 1
#

Foldseek 3Di:
DDDDDPVDPCDVCVVVPPPDPDDDPPPPQADPLLVVLVVLVVVCVVVVLADPVCVVLSVVLNVLSSVVRVCVVVVNVCSVVVSVVVNVVSCLVSCSDPVNVVVVVVVVVVVVVVVVVVVVVPPPD

Radius of gyration: 23.46 Å; Cα contacts (8 Å, |Δi|>4): 67; chains: 1; bounding box: 52×37×81 Å

Secondary structure (DSSP, 8-state):
-PPPPTTSTTTT-HHHH-------SSS-SS-HHHHHHHHHHHHHHHTTSS-GGGHHHHHHHHHHHHHHHHHHHTT-TTHHHHHHHHHHHHHHHTT-SHHHHHHHHHHHHHHHHHHHHHHHHTS--

Sequence (125 aa):
MPRPDPKRPREGQEALFEAEAIKQPDCVLRGRHSVAMDAALDAARDNQVIHPIDEGIATVLRAGAWALDTLEKQDRPYGPAKLIPAMTEALTAAHMTPESRKLESEDLAKQLFEDLAALESGDDA

pLDDT: mean 80.04, std 14.08, range [43.84, 94.06]

Solvent-accessible surface area (backbone atoms only — not comparable to full-atom values): 7501 Å² total; per-residue (Å²): 132,85,81,77,57,87,92,48,84,54,76,94,39,51,86,81,73,65,72,73,84,77,84,57,88,85,48,75,88,57,41,73,46,26,53,52,49,51,54,51,52,52,53,30,42,76,68,65,64,44,53,84,86,43,49,65,60,54,50,52,52,49,53,51,21,46,49,44,30,50,29,60,75,66,72,37,83,69,54,48,70,70,45,50,60,62,51,50,52,52,33,39,76,53,53,69,34,78,64,43,48,47,54,54,52,53,53,52,52,52,50,53,52,53,53,52,53,51,56,67,69,63,77,82,121

Mean predicted aligned error: 13.25 Å